Protein AF-A0A8T5KUS1-F1 (afdb_monomer_lite)

Secondary structure (DSSP, 8-state):
--HHHHHTTSSHHHHHHHHHHHHHTT-EEETTEEEETTEEEE-SSHHHHHHHTT-PPPPGGG-

Radius of gyration: 10.78 Å; chains: 1; bounding box: 27×22×23 Å

Foldseek 3Di:
DQCAVVLLPPDVPSNVVLCVLCVVVCWHQDSQAIHHPHDGQARPHPCSRCVVSVHHDDDSVRD

Structure (mmCIF, N/CA/C/O backbone):
data_AF-A0A8T5KUS1-F1
#
_entry.id   AF-A0A8T5KUS1-F1
#
loop_
_atom_site.group_PDB
_atom_site.id
_atom_site.type_symbol
_atom_site.label_atom_id
_atom_site.label_alt_id
_atom_site.label_comp_id
_atom_site.label_asym_id
_atom_site.label_entity_id
_atom_site.label_seq_id
_atom_site.pdbx_PDB_ins_code
_atom_site.Cartn_x
_atom_site.Cartn_y
_atom_site.Cartn_z
_atom_site.occupancy
_atom_site.B_iso_or_equiv
_atom_site.auth_seq_id
_atom_site.auth_comp_id
_atom_site.auth_asym_id
_atom_site.auth_atom_id
_atom_site.pdbx_PDB_model_num
ATOM 1 N N . MET A 1 1 ? 8.575 -12.519 7.762 1.00 40.97 1 MET A N 1
ATOM 2 C CA . MET A 1 1 ? 7.702 -12.241 6.597 1.00 40.97 1 MET A CA 1
ATOM 3 C C . MET A 1 1 ? 7.425 -10.743 6.580 1.00 40.97 1 MET A C 1
ATOM 5 O O . MET A 1 1 ? 6.863 -10.260 7.546 1.00 40.97 1 MET A O 1
ATOM 9 N N . GLY A 1 2 ? 7.927 -9.992 5.597 1.00 41.75 2 GLY A N 1
ATOM 10 C CA . GLY A 1 2 ? 7.909 -8.513 5.635 1.00 41.75 2 GLY A CA 1
ATOM 11 C C . GLY A 1 2 ? 9.055 -7.826 4.881 1.00 41.75 2 GLY A C 1
ATOM 12 O O . GLY A 1 2 ? 9.141 -6.604 4.872 1.00 41.75 2 GLY A O 1
ATOM 13 N N . ALA A 1 3 ? 9.932 -8.596 4.231 1.00 43.00 3 ALA A N 1
ATOM 14 C CA . ALA A 1 3 ? 11.089 -8.070 3.508 1.00 43.00 3 ALA A CA 1
ATOM 15 C C . ALA A 1 3 ? 10.734 -7.371 2.180 1.00 43.00 3 ALA A C 1
ATOM 17 O O . ALA A 1 3 ? 11.534 -6.600 1.666 1.00 43.00 3 ALA A O 1
ATOM 18 N N . THR A 1 4 ? 9.538 -7.587 1.621 1.00 52.12 4 THR A N 1
ATOM 19 C CA . THR A 1 4 ? 9.219 -7.073 0.279 1.00 52.12 4 THR A CA 1
ATOM 20 C C . THR A 1 4 ? 8.939 -5.568 0.270 1.00 52.12 4 THR A C 1
ATOM 22 O O . THR A 1 4 ? 9.406 -4.871 -0.613 1.00 52.12 4 THR A O 1
ATOM 25 N N . LEU A 1 5 ? 8.306 -5.000 1.304 1.00 52.22 5 LEU A N 1
ATOM 26 C CA . LEU A 1 5 ? 8.059 -3.547 1.345 1.00 52.22 5 LEU A CA 1
ATOM 27 C C . LEU A 1 5 ? 9.355 -2.728 1.503 1.00 52.22 5 LEU A C 1
ATOM 29 O O . LEU A 1 5 ? 9.434 -1.592 1.039 1.00 52.22 5 LEU A O 1
ATOM 33 N N . LEU A 1 6 ? 10.380 -3.331 2.114 1.00 45.91 6 LEU A N 1
ATOM 34 C 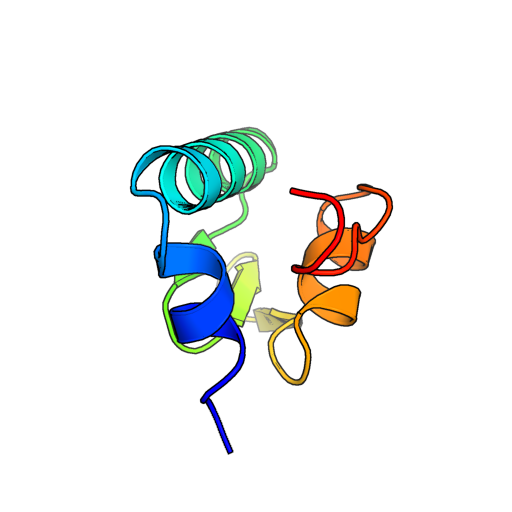CA . LEU A 1 6 ? 11.733 -2.776 2.168 1.00 45.91 6 LEU A CA 1
ATOM 35 C C . LEU A 1 6 ? 12.427 -2.838 0.798 1.00 45.91 6 LEU A C 1
ATOM 37 O O . LEU A 1 6 ? 13.149 -1.905 0.463 1.00 45.91 6 LEU A O 1
ATOM 41 N N . ALA A 1 7 ? 12.144 -3.849 -0.032 1.00 50.78 7 ALA A N 1
ATOM 42 C CA . ALA A 1 7 ? 12.657 -3.929 -1.404 1.00 50.78 7 ALA A CA 1
ATOM 43 C C . ALA A 1 7 ? 12.051 -2.855 -2.335 1.00 50.78 7 ALA A C 1
ATOM 45 O O . ALA A 1 7 ? 12.716 -2.382 -3.253 1.00 50.78 7 ALA A O 1
ATOM 46 N N . PHE A 1 8 ? 10.835 -2.369 -2.053 1.00 52.75 8 PHE A N 1
ATOM 47 C CA . PHE A 1 8 ? 10.299 -1.151 -2.684 1.00 52.75 8 PHE A CA 1
ATOM 48 C C . PHE A 1 8 ? 11.067 0.131 -2.344 1.00 52.75 8 PHE A C 1
ATOM 50 O O . PHE A 1 8 ? 10.882 1.155 -3.003 1.00 52.75 8 PHE A O 1
ATOM 57 N N . SER A 1 9 ? 11.861 0.098 -1.275 1.00 49.50 9 SER A N 1
ATOM 58 C CA . SER A 1 9 ? 12.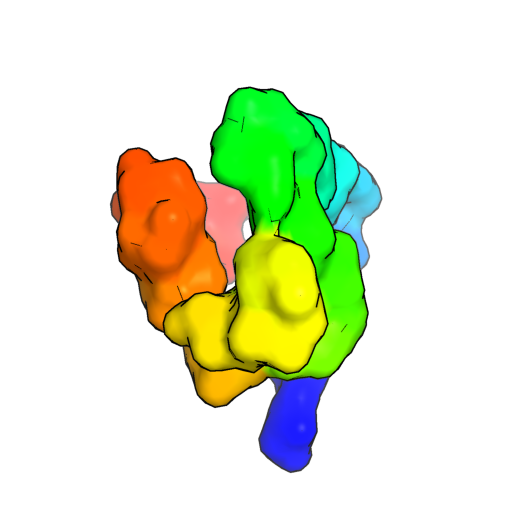461 1.265 -0.638 1.00 49.50 9 SER A CA 1
ATOM 59 C C . SER A 1 9 ? 13.944 1.449 -0.963 1.00 49.50 9 SER A C 1
ATOM 61 O O . SER A 1 9 ? 14.587 2.279 -0.320 1.00 49.50 9 SER A O 1
ATOM 63 N N . SER A 1 10 ? 14.501 0.732 -1.940 1.00 50.66 10 SER A N 1
ATOM 64 C CA . SER A 1 10 ? 15.873 1.008 -2.391 1.00 50.66 10 SER A CA 1
ATOM 65 C C . SER A 1 10 ? 15.978 2.366 -3.096 1.00 50.66 10 SER A C 1
ATOM 67 O O . SER A 1 10 ? 17.021 3.007 -3.042 1.00 50.66 10 SER A O 1
ATOM 69 N N . GLU A 1 11 ? 14.873 2.884 -3.640 1.00 56.97 11 GLU A N 1
ATOM 70 C CA . GLU A 1 11 ? 14.821 4.222 -4.219 1.00 56.97 11 GLU A CA 1
ATOM 71 C C . GLU A 1 11 ? 13.678 5.021 -3.584 1.00 56.97 11 GLU A C 1
ATOM 73 O O . GLU A 1 11 ? 12.495 4.711 -3.747 1.00 56.97 11 GLU A O 1
ATOM 78 N N . LYS A 1 12 ? 14.020 6.062 -2.814 1.00 57.03 12 LYS A N 1
ATOM 79 C CA . LYS A 1 12 ? 13.074 6.877 -2.023 1.00 57.03 12 LYS A CA 1
ATOM 80 C C . LYS A 1 12 ? 11.853 7.374 -2.828 1.00 57.03 12 LYS A C 1
ATOM 82 O O . LYS A 1 12 ? 10.815 7.661 -2.233 1.00 57.03 12 LYS A O 1
ATOM 87 N N . GLY A 1 13 ? 11.937 7.445 -4.159 1.00 63.19 13 GLY A N 1
ATOM 88 C CA . GLY A 1 13 ? 10.856 7.882 -5.048 1.00 63.19 13 GLY A CA 1
ATOM 89 C C . GLY A 1 13 ? 9.695 6.892 -5.214 1.00 63.19 13 GLY A C 1
ATOM 90 O O . GLY A 1 13 ? 8.532 7.312 -5.236 1.00 63.19 13 GLY A O 1
ATOM 91 N N . ALA A 1 14 ? 9.961 5.583 -5.283 1.00 68.88 14 ALA A N 1
ATOM 92 C CA . ALA A 1 14 ? 8.930 4.585 -5.591 1.00 68.88 14 ALA A CA 1
ATOM 93 C C . ALA A 1 14 ? 7.875 4.484 -4.474 1.00 68.88 14 ALA A C 1
ATOM 95 O O . ALA A 1 14 ? 6.664 4.532 -4.727 1.00 68.88 14 ALA A O 1
ATOM 96 N N . ALA A 1 15 ? 8.329 4.464 -3.218 1.00 69.31 15 ALA A N 1
ATOM 97 C CA . ALA A 1 15 ? 7.459 4.425 -2.045 1.00 69.31 15 ALA A CA 1
ATOM 98 C C . ALA A 1 15 ? 6.571 5.680 -1.921 1.00 69.31 15 ALA A C 1
ATOM 100 O O . ALA A 1 15 ? 5.389 5.584 -1.576 1.00 69.31 15 ALA A O 1
ATOM 101 N N . ILE A 1 16 ? 7.108 6.865 -2.236 1.00 76.81 16 ILE A N 1
ATOM 102 C CA . ILE A 1 16 ? 6.352 8.127 -2.193 1.00 76.81 16 ILE A CA 1
ATOM 103 C C . ILE A 1 16 ? 5.246 8.118 -3.253 1.00 76.81 16 ILE A C 1
ATOM 105 O O . ILE A 1 16 ? 4.101 8.478 -2.962 1.00 76.81 16 ILE A O 1
ATOM 109 N N . ARG A 1 17 ? 5.552 7.654 -4.471 1.00 78.75 17 ARG A N 1
ATOM 110 C CA . ARG A 1 17 ? 4.583 7.579 -5.572 1.00 78.75 17 ARG A CA 1
ATOM 111 C C . ARG A 1 17 ? 3.421 6.641 -5.239 1.00 78.75 17 ARG A C 1
ATOM 113 O O . ARG A 1 17 ? 2.267 7.004 -5.459 1.00 78.75 17 ARG A O 1
ATOM 120 N N . LEU A 1 18 ? 3.701 5.487 -4.631 1.00 78.06 18 LEU A N 1
ATOM 121 C CA . LEU A 1 18 ? 2.671 4.545 -4.179 1.00 78.06 18 LEU A CA 1
ATOM 122 C C . LEU A 1 18 ? 1.795 5.125 -3.068 1.00 78.06 18 LEU A C 1
ATOM 124 O O . LEU A 1 18 ? 0.571 5.020 -3.141 1.00 78.06 18 LEU A O 1
ATOM 128 N N . ARG A 1 19 ? 2.392 5.805 -2.082 1.00 82.56 19 ARG A N 1
ATOM 129 C CA . ARG A 1 19 ? 1.635 6.493 -1.023 1.00 82.56 19 ARG A CA 1
ATOM 130 C C . ARG A 1 19 ? 0.745 7.600 -1.580 1.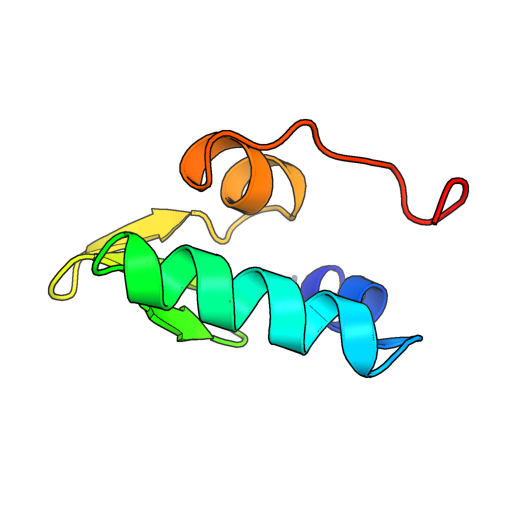00 82.56 19 ARG A C 1
ATOM 132 O O . ARG A 1 19 ? -0.400 7.720 -1.154 1.00 82.56 19 ARG A O 1
ATOM 139 N N . MET A 1 20 ? 1.223 8.371 -2.557 1.00 84.31 20 MET A N 1
ATOM 140 C CA . MET A 1 20 ? 0.406 9.384 -3.231 1.00 84.31 20 MET A CA 1
ATOM 141 C C . MET A 1 20 ? -0.787 8.764 -3.968 1.00 84.31 20 MET A C 1
ATOM 143 O O . MET A 1 20 ? -1.904 9.265 -3.847 1.00 84.31 20 MET A O 1
ATOM 147 N N . ILE A 1 21 ? -0.578 7.665 -4.701 1.00 84.19 21 ILE A N 1
ATOM 148 C CA . ILE A 1 21 ? -1.655 6.959 -5.413 1.00 84.19 21 ILE A CA 1
ATOM 149 C C . ILE A 1 21 ? -2.666 6.379 -4.420 1.00 84.19 21 ILE A C 1
ATOM 151 O O . ILE A 1 21 ? -3.868 6.559 -4.604 1.00 84.19 21 ILE A O 1
ATOM 155 N N . ALA A 1 22 ? -2.190 5.728 -3.356 1.00 86.62 22 ALA A N 1
ATOM 156 C CA . ALA A 1 22 ? -3.041 5.205 -2.295 1.00 86.62 22 ALA A CA 1
ATOM 157 C C . ALA A 1 22 ? -3.902 6.326 -1.695 1.00 86.62 22 ALA A C 1
ATOM 159 O O . ALA A 1 22 ? -5.126 6.210 -1.678 1.00 86.62 22 ALA A O 1
ATOM 160 N N . LYS A 1 23 ? -3.289 7.461 -1.334 1.00 86.62 23 LYS A N 1
ATOM 161 C CA . LYS A 1 23 ? -3.993 8.622 -0.774 1.00 86.62 23 LYS A CA 1
ATOM 162 C C . LYS A 1 23 ? -5.048 9.182 -1.734 1.00 86.62 23 LYS A C 1
ATOM 164 O O . LYS A 1 23 ? -6.164 9.452 -1.302 1.00 86.62 23 LYS A O 1
ATOM 169 N N . ARG A 1 24 ? -4.744 9.283 -3.037 1.00 88.75 24 ARG A N 1
ATOM 170 C CA . ARG A 1 24 ? -5.721 9.688 -4.072 1.00 88.75 24 ARG A CA 1
ATOM 171 C C . ARG A 1 24 ? -6.912 8.732 -4.178 1.00 88.75 24 ARG A C 1
ATOM 173 O O . ARG A 1 24 ? -7.999 9.167 -4.532 1.00 88.75 24 ARG A O 1
ATOM 180 N N . LYS A 1 25 ? -6.722 7.449 -3.864 1.00 86.00 25 LYS A N 1
ATOM 181 C CA . LYS A 1 25 ? -7.782 6.428 -3.846 1.00 86.00 25 LYS A CA 1
ATOM 182 C C . LYS A 1 25 ? -8.504 6.309 -2.494 1.00 86.00 25 LYS A C 1
ATOM 184 O O . LYS A 1 25 ? -9.333 5.415 -2.334 1.00 86.00 25 LYS A O 1
ATOM 189 N N . GLY A 1 26 ? -8.191 7.162 -1.512 1.00 88.88 26 GLY A N 1
ATOM 190 C CA . GLY A 1 26 ? -8.723 7.041 -0.148 1.00 88.88 26 GLY A CA 1
ATOM 191 C C . GLY A 1 26 ? -8.194 5.810 0.599 1.00 88.88 26 GLY A C 1
ATOM 192 O O . GLY A 1 26 ? -8.855 5.278 1.489 1.00 88.88 26 GLY A O 1
ATOM 193 N N . LEU A 1 27 ? -7.018 5.325 0.201 1.00 89.62 27 LEU A N 1
ATOM 194 C CA . LEU A 1 27 ? -6.334 4.178 0.779 1.00 89.62 27 LEU A CA 1
ATOM 195 C C . LEU A 1 27 ? -5.126 4.646 1.591 1.00 89.62 27 LEU A C 1
ATOM 197 O O . LEU A 1 27 ? -4.487 5.654 1.286 1.00 89.62 27 LEU A O 1
ATOM 201 N N . HIS A 1 28 ? -4.785 3.878 2.615 1.00 86.75 28 HIS A N 1
ATOM 202 C CA . HIS A 1 28 ? -3.661 4.139 3.496 1.00 86.75 28 HIS A CA 1
ATOM 203 C C . HIS A 1 28 ? -2.600 3.052 3.325 1.00 86.75 28 HIS A C 1
ATOM 205 O O . HIS A 1 28 ? -2.838 1.902 3.676 1.00 86.75 28 HIS A O 1
ATOM 211 N N . LEU A 1 29 ? -1.438 3.405 2.775 1.00 84.81 29 LEU A N 1
ATOM 212 C CA . LEU A 1 29 ? -0.317 2.485 2.576 1.00 84.81 29 LEU A CA 1
ATOM 213 C C . LEU A 1 29 ? 0.750 2.699 3.659 1.00 84.81 29 LEU A C 1
ATOM 215 O O . LEU A 1 29 ? 1.313 3.792 3.760 1.00 84.81 29 LEU A O 1
ATOM 219 N N . ASN A 1 30 ? 1.063 1.652 4.420 1.00 79.19 30 ASN A N 1
ATOM 220 C CA . ASN A 1 30 ? 2.108 1.637 5.445 1.00 79.19 30 ASN A CA 1
ATOM 221 C C . ASN A 1 30 ? 3.036 0.412 5.281 1.00 79.19 30 ASN A C 1
ATOM 223 O O . ASN A 1 30 ? 2.925 -0.333 4.312 1.00 79.19 30 ASN A O 1
ATOM 227 N N . GLN A 1 31 ? 3.958 0.211 6.227 1.00 75.00 31 GLN A N 1
ATOM 228 C CA . GLN A 1 31 ? 4.917 -0.907 6.224 1.00 75.00 31 GLN A CA 1
ATOM 229 C C . GLN A 1 31 ? 4.305 -2.301 6.442 1.00 75.00 31 GLN A C 1
ATOM 231 O O . GLN A 1 31 ? 4.962 -3.303 6.187 1.00 75.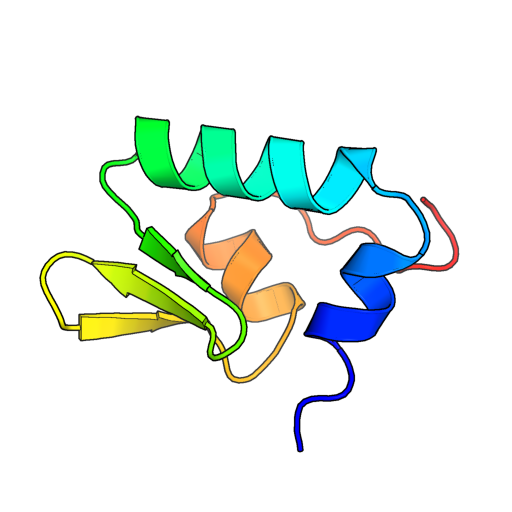00 31 GLN A O 1
ATOM 236 N N . TYR A 1 32 ? 3.060 -2.360 6.908 1.00 76.62 32 TYR A N 1
ATOM 237 C CA . TYR A 1 32 ? 2.303 -3.589 7.139 1.00 76.62 32 TYR A CA 1
ATOM 238 C C . TYR A 1 32 ? 1.372 -3.924 5.964 1.00 76.62 32 TYR A C 1
ATOM 240 O O . TYR A 1 32 ? 0.969 -5.074 5.807 1.00 76.62 32 TYR A O 1
ATOM 248 N N . GLY A 1 33 ? 1.031 -2.936 5.131 1.00 82.31 33 GLY A N 1
ATOM 249 C CA . GLY A 1 33 ? 0.179 -3.116 3.964 1.00 82.31 33 GLY A CA 1
ATOM 250 C C . GLY A 1 33 ? -0.631 -1.878 3.577 1.00 82.31 33 GLY A C 1
ATOM 251 O O . GLY A 1 33 ? -0.441 -0.765 4.067 1.00 82.31 33 GLY A O 1
ATOM 252 N N . LEU A 1 34 ? -1.554 -2.095 2.652 1.00 86.69 34 LEU A N 1
ATOM 253 C CA . LEU A 1 34 ? -2.557 -1.178 2.146 1.00 86.69 34 LEU A CA 1
ATOM 254 C C . LEU A 1 34 ? -3.888 -1.396 2.874 1.00 86.69 34 LEU A C 1
ATOM 256 O O . LEU A 1 34 ? -4.440 -2.496 2.895 1.00 86.69 34 LEU A O 1
ATOM 260 N N . TYR A 1 35 ? -4.442 -0.317 3.409 1.00 87.88 35 TYR A N 1
ATOM 261 C CA . TYR A 1 35 ? -5.658 -0.309 4.208 1.00 87.88 35 TYR A CA 1
ATOM 262 C C . TYR A 1 35 ? -6.719 0.609 3.601 1.00 87.88 35 TYR A C 1
ATOM 264 O O . TYR A 1 35 ? -6.406 1.645 3.016 1.00 87.88 35 TYR A O 1
ATOM 272 N N . LYS A 1 36 ? -7.994 0.274 3.805 1.00 89.19 36 LYS A N 1
ATOM 273 C CA . LYS A 1 36 ? -9.149 1.134 3.508 1.00 89.19 36 LYS A CA 1
ATOM 274 C C . LYS A 1 36 ? -10.041 1.217 4.734 1.00 89.19 36 LYS A C 1
ATOM 276 O O . LYS A 1 36 ? -10.574 0.199 5.165 1.00 89.19 36 LYS A O 1
ATOM 281 N N . ASN A 1 37 ? -10.201 2.411 5.306 1.00 84.44 37 ASN A N 1
ATOM 282 C CA . ASN A 1 37 ? -11.104 2.664 6.441 1.00 84.44 37 ASN A CA 1
ATOM 283 C C . ASN A 1 37 ? -10.941 1.722 7.658 1.00 84.44 37 ASN A C 1
ATOM 285 O O . ASN A 1 37 ? -11.900 1.578 8.406 1.00 84.44 37 ASN A O 1
ATOM 289 N N . LYS A 1 38 ? -9.758 1.114 7.876 1.00 83.75 38 LYS A N 1
ATOM 290 C CA . LYS A 1 38 ? -9.409 0.083 8.899 1.00 83.75 38 LYS A CA 1
ATOM 291 C C . LYS A 1 38 ? -9.432 -1.384 8.439 1.00 83.75 38 LYS A C 1
ATOM 293 O O . LYS A 1 38 ? -9.013 -2.248 9.200 1.00 83.75 38 LYS A O 1
ATOM 298 N N . LYS A 1 39 ? -9.837 -1.692 7.203 1.00 87.56 39 LYS A N 1
ATOM 299 C CA . LYS A 1 39 ? -9.675 -3.040 6.626 1.00 87.56 39 LYS A CA 1
ATOM 300 C C . LYS A 1 39 ? -8.348 -3.148 5.882 1.00 87.56 39 LYS A C 1
ATOM 302 O O . LYS A 1 39 ? -8.046 -2.276 5.068 1.00 87.56 39 LYS A O 1
ATOM 307 N N . LEU A 1 40 ? -7.583 -4.210 6.140 1.00 86.81 40 LEU A N 1
ATOM 308 C CA . LEU A 1 40 ? -6.427 -4.575 5.320 1.00 86.81 40 LEU A CA 1
ATOM 309 C C . LEU A 1 40 ? -6.948 -5.040 3.956 1.00 86.81 40 LEU A C 1
ATOM 311 O O . LEU A 1 40 ? -7.686 -6.018 3.880 1.00 86.81 40 LEU A O 1
ATOM 315 N N . LEU A 1 41 ? -6.608 -4.304 2.902 1.00 85.00 41 LEU A N 1
ATOM 316 C CA . LEU A 1 41 ? -6.941 -4.667 1.525 1.00 85.00 41 LEU A CA 1
ATOM 317 C C . LEU A 1 41 ? -5.859 -5.531 0.904 1.00 85.00 41 LEU A C 1
ATOM 319 O O . LEU A 1 41 ? -6.174 -6.486 0.209 1.00 85.00 41 LEU A O 1
ATOM 323 N N . ALA A 1 42 ? -4.604 -5.156 1.135 1.00 83.25 42 ALA A N 1
ATOM 324 C CA . ALA A 1 42 ? -3.466 -5.855 0.582 1.00 83.25 42 ALA A CA 1
ATOM 325 C C . ALA A 1 42 ? -2.242 -5.675 1.471 1.00 83.25 42 ALA A C 1
ATOM 327 O O . ALA A 1 42 ? -2.123 -4.659 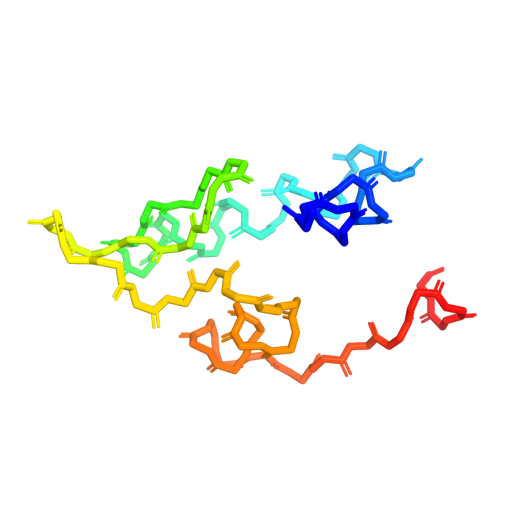2.140 1.00 83.25 42 ALA A O 1
ATOM 328 N N . GLY A 1 43 ? -1.313 -6.620 1.499 1.00 75.50 43 GLY A N 1
ATOM 329 C CA . GLY A 1 43 ? -0.118 -6.484 2.353 1.00 75.50 43 GLY A CA 1
ATOM 330 C C . GLY A 1 43 ? 0.650 -7.769 2.610 1.00 75.50 43 GLY A C 1
ATOM 331 O O . GLY A 1 43 ? 1.754 -7.732 3.143 1.00 75.50 43 GLY A O 1
ATOM 332 N N . ARG A 1 44 ? 0.095 -8.909 2.184 1.00 77.31 44 ARG A N 1
ATOM 333 C CA . ARG A 1 44 ? 0.806 -10.192 2.214 1.00 77.31 44 ARG A CA 1
ATOM 334 C C . ARG A 1 44 ? 1.957 -10.217 1.216 1.00 77.31 44 ARG A C 1
ATOM 336 O O . ARG A 1 44 ? 3.000 -10.790 1.509 1.00 77.31 44 ARG A O 1
ATOM 343 N N . THR A 1 45 ? 1.766 -9.604 0.048 1.00 74.19 45 THR A N 1
ATOM 344 C CA . THR A 1 45 ? 2.788 -9.512 -0.994 1.00 74.19 45 THR A CA 1
ATOM 345 C C . THR A 1 45 ? 2.750 -8.160 -1.695 1.00 74.19 45 THR A C 1
ATOM 347 O O . THR A 1 45 ? 1.774 -7.412 -1.661 1.00 74.19 45 THR A O 1
ATOM 350 N N . GLU A 1 46 ? 3.846 -7.848 -2.363 1.00 72.75 46 GLU A N 1
A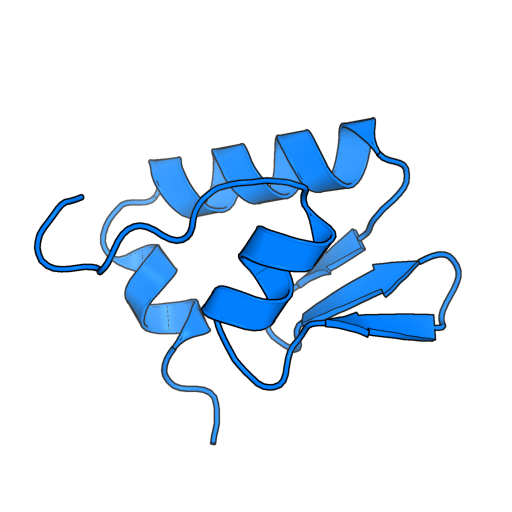TOM 351 C CA . GLU A 1 46 ? 4.016 -6.615 -3.117 1.00 72.75 46 GLU A CA 1
ATOM 352 C C . GLU A 1 46 ? 3.089 -6.543 -4.344 1.00 72.75 46 GLU A C 1
ATOM 354 O O . GLU A 1 46 ? 2.485 -5.508 -4.640 1.00 72.75 46 GLU A O 1
ATOM 359 N N . LYS A 1 47 ? 2.894 -7.697 -4.988 1.00 75.94 47 LYS A N 1
ATOM 360 C CA . LYS A 1 47 ? 1.954 -7.901 -6.092 1.00 75.94 47 LYS A CA 1
ATOM 361 C C . LYS A 1 47 ? 0.514 -7.603 -5.678 1.00 75.94 47 LYS A C 1
ATOM 363 O O . LYS A 1 47 ? -0.221 -6.976 -6.433 1.00 75.94 47 LYS A O 1
ATOM 368 N N . ASP A 1 48 ? 0.135 -8.003 -4.469 1.00 80.88 48 ASP A N 1
ATOM 369 C CA . ASP A 1 48 ? -1.190 -7.773 -3.893 1.00 80.88 48 ASP A CA 1
ATOM 370 C C . ASP A 1 48 ? -1.456 -6.269 -3.681 1.00 80.88 48 ASP A C 1
ATOM 372 O O . ASP A 1 48 ? -2.508 -5.757 -4.065 1.00 80.88 48 ASP A O 1
ATOM 376 N N . ILE A 1 49 ? -0.457 -5.518 -3.195 1.00 80.62 49 ILE A N 1
ATOM 377 C CA . ILE A 1 49 ? -0.540 -4.052 -3.059 1.00 80.62 49 ILE A CA 1
ATOM 378 C C . ILE A 1 49 ? -0.699 -3.389 -4.431 1.00 80.62 49 ILE A C 1
ATOM 380 O O . ILE A 1 49 ? -1.528 -2.495 -4.600 1.00 80.62 49 ILE A O 1
ATOM 384 N N . TYR A 1 50 ? 0.072 -3.830 -5.424 1.00 79.88 50 TYR A N 1
ATOM 385 C CA . TYR A 1 50 ? 0.000 -3.300 -6.785 1.00 79.88 50 TYR A CA 1
ATOM 386 C C . TYR A 1 50 ? -1.350 -3.555 -7.437 1.00 79.88 50 TYR A C 1
ATOM 388 O O . TYR A 1 50 ? -1.959 -2.628 -7.975 1.00 79.88 50 TYR A O 1
ATOM 396 N N . ASN A 1 51 ? -1.853 -4.780 -7.310 1.00 82.56 51 ASN A N 1
ATOM 397 C CA . ASN A 1 51 ? -3.144 -5.169 -7.847 1.00 82.56 51 ASN A CA 1
ATOM 398 C C . ASN A 1 51 ? -4.279 -4.359 -7.198 1.00 82.56 51 ASN A C 1
ATOM 400 O O . ASN A 1 51 ? -5.111 -3.780 -7.894 1.00 82.56 51 ASN A O 1
ATOM 404 N N . ALA A 1 52 ? -4.245 -4.184 -5.872 1.00 83.88 52 ALA A N 1
ATOM 405 C CA . ALA A 1 52 ? -5.208 -3.349 -5.150 1.00 83.88 52 ALA A CA 1
ATOM 406 C C . ALA A 1 52 ? -5.122 -1.857 -5.534 1.00 83.88 52 ALA A C 1
ATOM 408 O O . ALA A 1 52 ? -6.125 -1.136 -5.534 1.00 83.88 52 ALA A O 1
ATOM 409 N N . LEU A 1 53 ? -3.936 -1.378 -5.917 1.00 80.88 53 LEU A N 1
ATOM 410 C CA . LEU A 1 53 ? -3.739 -0.039 -6.472 1.00 80.88 53 LEU A CA 1
ATOM 411 C C . LEU A 1 53 ? -4.077 0.051 -7.969 1.00 80.88 53 LEU A C 1
ATOM 413 O O . LEU A 1 53 ? -4.035 1.158 -8.515 1.00 80.88 53 LEU A O 1
ATOM 417 N N . GLY A 1 54 ? -4.486 -1.040 -8.623 1.00 79.50 54 GLY A N 1
ATOM 418 C CA . GLY A 1 54 ? -4.780 -1.092 -10.059 1.00 79.50 54 GLY A CA 1
ATOM 419 C C . GLY A 1 54 ? -3.548 -0.801 -10.915 1.00 79.50 54 GLY A C 1
ATOM 420 O O . GLY A 1 54 ? -3.638 -0.104 -11.923 1.00 79.50 54 GLY A O 1
ATOM 421 N N . ARG A 1 55 ? -2.375 -1.236 -10.452 1.00 75.00 55 ARG A N 1
ATOM 422 C CA . ARG A 1 55 ? -1.080 -1.066 -11.112 1.00 75.00 55 ARG A CA 1
ATOM 423 C C . ARG A 1 55 ? -0.522 -2.439 -11.457 1.00 75.00 55 ARG A C 1
ATOM 425 O O . ARG A 1 55 ? -0.619 -3.371 -10.664 1.00 75.00 55 ARG A O 1
ATOM 432 N N . VAL A 1 56 ? 0.117 -2.540 -12.617 1.00 72.31 56 VAL A N 1
ATOM 433 C CA . VAL A 1 56 ? 0.881 -3.736 -12.977 1.00 72.31 56 VAL A CA 1
ATOM 434 C C . VAL A 1 56 ? 2.114 -3.794 -12.088 1.00 72.31 56 VAL A C 1
ATOM 436 O O . VAL A 1 56 ? 2.889 -2.836 -12.034 1.00 72.31 56 VAL A O 1
ATOM 439 N N . TYR A 1 57 ? 2.241 -4.890 -11.345 1.00 67.75 57 TYR A N 1
ATOM 440 C CA . TYR A 1 57 ? 3.438 -5.191 -10.576 1.00 67.75 57 TYR A CA 1
ATOM 441 C C . TYR A 1 57 ? 4.640 -5.232 -11.516 1.00 67.75 57 TYR A C 1
ATOM 443 O O . TYR A 1 57 ? 4.640 -6.016 -12.459 1.00 67.75 57 TYR A O 1
ATOM 451 N N . LYS A 1 58 ? 5.634 -4.380 -11.265 1.00 62.78 58 LYS A N 1
ATOM 452 C CA . LYS A 1 58 ? 6.942 -4.479 -11.910 1.00 62.78 58 LYS A CA 1
ATOM 453 C C . LYS A 1 58 ? 7.899 -5.133 -10.938 1.00 62.78 58 LYS A C 1
ATOM 455 O O . LYS A 1 58 ? 8.008 -4.648 -9.807 1.00 62.78 58 LYS A O 1
ATOM 460 N N . GLU A 1 59 ? 8.549 -6.205 -11.363 1.00 58.75 59 GLU A N 1
ATOM 461 C CA . GLU A 1 59 ? 9.587 -6.857 -10.574 1.00 58.75 59 GLU A CA 1
ATOM 462 C C . GLU A 1 59 ? 10.714 -5.868 -10.241 1.00 58.75 59 GLU A C 1
ATOM 464 O O . GLU A 1 59 ? 10.960 -4.937 -11.008 1.00 58.75 59 GLU A O 1
ATOM 469 N N . PRO A 1 60 ? 11.342 -5.993 -9.060 1.00 60.06 60 PRO A N 1
ATOM 470 C CA . PRO A 1 60 ? 12.389 -5.080 -8.605 1.00 60.06 60 PRO A CA 1
ATOM 471 C C . PRO A 1 60 ? 13.620 -5.040 -9.521 1.00 60.06 60 PRO A C 1
ATOM 473 O O . PRO A 1 60 ? 14.324 -4.040 -9.498 1.00 60.06 60 PRO A O 1
ATOM 476 N N . GLU A 1 61 ? 13.849 -6.068 -10.340 1.00 57.09 61 GLU A N 1
ATOM 477 C CA . GLU A 1 61 ? 14.915 -6.101 -11.356 1.00 57.09 61 GLU A CA 1
ATOM 478 C C . GLU A 1 61 ? 14.632 -5.194 -12.574 1.00 57.09 61 GLU A C 1
ATOM 480 O O . GLU A 1 61 ? 15.546 -4.893 -13.331 1.00 57.09 61 GLU A O 1
ATOM 485 N N . ASP A 1 62 ? 13.392 -4.714 -12.735 1.00 53.16 62 ASP A N 1
ATOM 486 C CA . ASP A 1 62 ? 12.909 -3.913 -13.877 1.00 53.16 62 ASP A CA 1
ATOM 487 C C . ASP A 1 62 ? 12.484 -2.481 -13.450 1.00 53.16 62 ASP A C 1
ATOM 489 O O . ASP A 1 62 ? 11.603 -1.856 -14.057 1.00 53.16 62 ASP A O 1
ATOM 493 N N . ARG A 1 63 ? 13.020 -1.983 -12.323 1.00 55.81 63 ARG A N 1
ATOM 494 C CA . ARG A 1 63 ? 12.667 -0.682 -11.719 1.00 55.81 63 ARG A CA 1
ATOM 495 C C . ARG A 1 63 ? 13.713 0.393 -11.928 1.00 55.81 63 ARG A C 1
ATOM 497 O O . ARG A 1 63 ? 14.909 0.087 -11.762 1.00 55.81 63 ARG A O 1
#

pLDDT: mean 72.57, std 14.27, range [40.97, 89.62]

Sequence (63 aa):
MGATLLAFSSEKGAAIRLRMIAKRKGLHLNQYGLYKNKKLLAGRTEKDIYNALGRVYKEPEDR